Protein AF-A0A8D8BUF8-F1 (afdb_monomer_lite)

Structure (mmCIF, N/CA/C/O backbone):
data_AF-A0A8D8BUF8-F1
#
_entry.id   AF-A0A8D8BUF8-F1
#
loop_
_atom_site.group_PDB
_atom_site.id
_atom_site.type_symbol
_atom_site.label_atom_id
_atom_site.label_alt_id
_atom_site.label_comp_id
_atom_site.label_asym_id
_atom_site.label_entity_id
_atom_site.label_seq_id
_atom_site.pdbx_PDB_ins_code
_atom_site.Cartn_x
_atom_site.Cartn_y
_atom_site.Cartn_z
_atom_site.occupancy
_atom_site.B_iso_or_equiv
_atom_site.auth_seq_id
_atom_site.auth_comp_id
_atom_site.auth_asym_id
_atom_site.auth_atom_id
_atom_site.pdbx_PDB_model_num
ATOM 1 N N . ARG A 1 1 ? 31.501 8.818 11.310 1.00 47.28 1 ARG A N 1
ATOM 2 C CA . ARG A 1 1 ? 30.587 8.991 12.469 1.00 47.28 1 ARG A CA 1
ATOM 3 C C . ARG A 1 1 ? 29.119 8.731 12.073 1.00 47.28 1 ARG A C 1
ATOM 5 O O . ARG A 1 1 ? 28.244 9.471 12.487 1.00 47.28 1 ARG A O 1
ATOM 12 N N . LEU A 1 2 ? 28.849 7.694 11.269 1.00 53.94 2 LEU A N 1
ATOM 13 C CA . LEU A 1 2 ? 27.496 7.318 10.814 1.00 53.94 2 LEU A CA 1
ATOM 14 C C . LEU A 1 2 ? 26.952 6.069 11.537 1.00 53.94 2 LEU A C 1
ATOM 16 O O . LEU A 1 2 ? 25.773 5.778 11.432 1.00 53.94 2 LEU A O 1
ATOM 20 N N . LEU A 1 3 ? 27.794 5.374 12.309 1.00 57.59 3 LEU A N 1
ATOM 21 C CA . LEU A 1 3 ? 27.495 4.062 12.896 1.00 57.59 3 LEU A CA 1
ATOM 22 C C . LEU A 1 3 ? 26.778 4.121 14.264 1.00 57.59 3 LEU A C 1
ATOM 24 O O . LEU A 1 3 ? 26.268 3.103 14.711 1.00 57.59 3 LEU A O 1
ATOM 28 N N . ASP A 1 4 ? 26.682 5.293 14.906 1.00 62.06 4 ASP A N 1
ATOM 29 C CA . ASP A 1 4 ? 26.019 5.438 16.220 1.00 62.06 4 ASP A CA 1
ATOM 30 C C . ASP A 1 4 ? 24.537 5.855 16.122 1.00 62.06 4 ASP A C 1
ATOM 32 O O . ASP A 1 4 ? 23.817 5.841 17.120 1.00 62.06 4 ASP A O 1
ATOM 36 N N . MET A 1 5 ? 24.051 6.235 14.933 1.00 61.53 5 MET A N 1
ATOM 37 C CA . MET A 1 5 ? 22.667 6.701 14.755 1.00 61.53 5 MET A CA 1
ATOM 38 C C . MET A 1 5 ? 21.660 5.549 14.715 1.00 61.53 5 MET A C 1
ATOM 40 O O . MET A 1 5 ? 20.567 5.688 15.265 1.00 61.53 5 MET A O 1
ATOM 44 N N . ASP A 1 6 ? 22.041 4.397 14.161 1.00 68.31 6 ASP A N 1
ATOM 45 C CA . ASP A 1 6 ? 21.163 3.224 14.087 1.00 68.31 6 ASP A CA 1
ATOM 46 C C . ASP A 1 6 ? 20.797 2.710 15.488 1.00 68.31 6 ASP A C 1
ATOM 48 O O . ASP A 1 6 ? 19.631 2.430 15.769 1.00 68.31 6 ASP A O 1
ATOM 52 N N . GLY A 1 7 ? 21.759 2.700 16.419 1.00 78.69 7 GLY A N 1
ATOM 53 C CA . GLY A 1 7 ? 21.513 2.340 17.820 1.00 78.69 7 GLY A CA 1
ATOM 54 C C . GLY A 1 7 ? 20.554 3.303 18.531 1.00 78.69 7 GLY A C 1
ATOM 55 O O . GLY A 1 7 ? 19.671 2.871 19.273 1.00 78.69 7 GLY A O 1
ATOM 56 N N . ILE A 1 8 ? 20.663 4.608 18.257 1.00 85.44 8 ILE A N 1
ATOM 57 C CA . ILE A 1 8 ? 19.765 5.630 18.822 1.00 85.44 8 ILE A CA 1
ATOM 58 C C . ILE A 1 8 ? 18.339 5.461 18.284 1.00 85.44 8 ILE A C 1
ATOM 60 O O . ILE A 1 8 ? 17.372 5.607 19.036 1.00 85.44 8 ILE A O 1
ATOM 64 N N . ILE A 1 9 ? 18.192 5.162 16.992 1.00 85.19 9 ILE A N 1
ATOM 65 C CA . ILE A 1 9 ? 16.887 4.935 16.364 1.00 85.19 9 ILE A CA 1
ATOM 66 C C . ILE A 1 9 ? 16.221 3.706 16.986 1.00 85.19 9 ILE A C 1
ATOM 68 O O . ILE A 1 9 ? 15.063 3.790 17.401 1.00 85.19 9 ILE A O 1
ATOM 72 N N . VAL A 1 10 ? 16.944 2.593 17.109 1.00 85.69 10 VAL A N 1
ATOM 73 C CA . VAL A 1 10 ? 16.420 1.353 17.700 1.00 85.69 10 VAL A CA 1
ATOM 74 C C . VAL A 1 10 ? 15.986 1.569 19.151 1.00 85.69 10 VAL A C 1
ATOM 76 O O . VAL A 1 10 ? 14.879 1.177 19.524 1.00 85.69 10 VAL A O 1
ATOM 79 N N . GLU A 1 11 ? 16.795 2.258 19.958 1.00 88.06 11 GLU A N 1
ATOM 80 C CA . GLU A 1 11 ? 16.472 2.488 21.368 1.00 88.06 11 GLU A CA 1
ATOM 81 C C . GLU A 1 11 ? 15.246 3.396 21.547 1.00 88.06 11 GLU A C 1
ATOM 83 O O . GLU A 1 11 ? 14.400 3.145 22.409 1.00 88.06 11 GLU A O 1
ATOM 88 N N . LYS A 1 12 ? 15.082 4.412 20.688 1.00 90.31 12 LYS A N 1
ATOM 89 C CA . LYS A 1 12 ? 13.869 5.247 20.673 1.00 90.31 12 LYS A CA 1
ATOM 90 C C . LYS A 1 12 ? 12.620 4.425 20.355 1.00 90.31 12 LYS A C 1
ATOM 92 O O . LYS A 1 12 ? 11.628 4.544 21.072 1.00 90.31 12 LYS A O 1
ATOM 97 N N . HIS A 1 13 ? 12.670 3.571 19.332 1.00 90.50 13 HIS A N 1
ATOM 98 C CA . HIS A 1 13 ? 11.544 2.700 18.975 1.00 90.50 13 HIS A CA 1
ATOM 99 C C . HIS A 1 13 ? 11.212 1.705 20.093 1.00 90.50 13 HIS A C 1
ATOM 101 O O . HIS A 1 13 ? 10.039 1.501 20.402 1.00 90.50 13 HIS A O 1
ATOM 107 N N . ARG A 1 14 ? 12.230 1.134 20.749 1.00 90.00 14 ARG A N 1
ATOM 108 C CA . ARG A 1 14 ? 12.054 0.236 21.899 1.00 90.00 14 ARG A CA 1
ATOM 109 C C . ARG A 1 14 ? 11.366 0.940 23.061 1.00 90.00 14 ARG A C 1
ATOM 111 O O . ARG A 1 14 ? 10.391 0.423 23.598 1.00 90.00 14 ARG A O 1
ATOM 118 N N . ARG A 1 15 ? 11.822 2.147 23.401 1.00 91.88 15 ARG A N 1
ATOM 119 C CA . ARG A 1 15 ? 11.221 2.951 24.469 1.00 91.88 15 ARG A CA 1
ATOM 120 C C . ARG A 1 15 ? 9.763 3.300 24.166 1.00 91.88 15 ARG A C 1
ATOM 122 O O . ARG A 1 15 ? 8.929 3.184 25.057 1.00 91.88 15 ARG A O 1
ATOM 129 N N . LEU A 1 16 ? 9.447 3.678 22.926 1.00 93.31 16 LEU A N 1
ATOM 130 C CA . LEU A 1 16 ? 8.067 3.931 22.495 1.00 93.31 16 LEU A CA 1
ATOM 131 C C . LEU A 1 16 ? 7.190 2.675 22.603 1.00 93.31 16 LEU A C 1
ATOM 133 O O . LEU A 1 16 ? 6.090 2.757 23.141 1.00 93.31 16 LEU A O 1
ATOM 137 N N . ALA A 1 17 ? 7.682 1.511 22.169 1.00 92.81 17 ALA A N 1
ATOM 138 C CA . ALA A 1 17 ? 6.960 0.247 22.319 1.00 92.81 17 ALA A CA 1
ATOM 139 C C . ALA A 1 17 ? 6.661 -0.084 23.787 1.00 92.81 17 ALA A C 1
ATOM 141 O O . ALA A 1 17 ? 5.527 -0.422 24.114 1.00 92.81 17 ALA A O 1
ATOM 142 N N . THR A 1 18 ? 7.636 0.095 24.683 1.00 93.88 18 THR A N 1
ATOM 143 C CA . THR A 1 18 ? 7.433 -0.118 26.123 1.00 93.88 18 THR A CA 1
ATOM 144 C C . THR A 1 18 ? 6.380 0.827 26.705 1.00 93.88 18 THR A C 1
ATOM 146 O O . THR A 1 18 ? 5.560 0.389 27.507 1.00 93.88 18 THR A O 1
ATOM 149 N N . LEU A 1 19 ? 6.348 2.098 26.283 1.00 95.69 19 LEU A N 1
ATOM 150 C CA . LEU A 1 19 ? 5.311 3.051 26.710 1.00 95.69 19 LEU A CA 1
ATOM 151 C C . LEU A 1 19 ? 3.901 2.637 26.259 1.00 95.69 19 LEU A C 1
ATOM 153 O O . LEU A 1 19 ? 2.932 2.937 26.948 1.00 95.69 19 LEU A O 1
ATOM 157 N N . LEU A 1 20 ? 3.792 1.926 25.135 1.00 93.38 20 LEU A N 1
ATOM 158 C CA . LEU A 1 20 ? 2.542 1.354 24.626 1.00 93.38 20 LEU A CA 1
ATOM 159 C C . LEU A 1 20 ? 2.227 -0.036 25.213 1.00 93.38 20 LEU A C 1
ATOM 161 O O . LEU A 1 20 ? 1.250 -0.660 24.808 1.00 93.38 20 LEU A O 1
ATOM 165 N N . GLY A 1 21 ? 3.047 -0.546 26.139 1.00 93.12 21 GLY A N 1
ATOM 166 C CA . GLY A 1 21 ? 2.883 -1.879 26.730 1.00 93.12 21 GLY A CA 1
ATOM 167 C C . GLY A 1 21 ? 3.252 -3.040 25.797 1.00 93.12 21 GLY A C 1
ATOM 168 O O . GLY A 1 21 ? 2.944 -4.192 26.099 1.00 93.12 21 GLY A O 1
ATOM 169 N N . LEU A 1 22 ? 3.915 -2.762 24.671 1.00 92.06 22 LEU A N 1
ATOM 170 C CA . LEU A 1 22 ? 4.378 -3.775 23.725 1.00 92.06 22 LEU A CA 1
ATOM 171 C C . LEU A 1 22 ? 5.731 -4.349 24.169 1.00 92.06 22 LEU A C 1
ATOM 173 O O . LEU A 1 22 ? 6.628 -3.620 24.593 1.00 92.06 22 LEU A O 1
ATOM 177 N N . GLN A 1 23 ? 5.890 -5.669 24.033 1.00 87.12 23 GLN A N 1
ATOM 178 C CA . GLN A 1 23 ? 7.129 -6.381 24.386 1.00 87.12 23 GLN A CA 1
ATOM 179 C C . GLN A 1 23 ? 8.287 -6.064 23.428 1.00 87.12 23 GLN A C 1
ATOM 181 O O . GLN A 1 23 ? 9.453 -6.091 23.818 1.00 87.12 23 GLN A O 1
ATOM 186 N N . SER A 1 24 ? 7.973 -5.750 22.171 1.00 88.88 24 SER A N 1
ATOM 187 C CA . SER A 1 24 ? 8.939 -5.406 21.130 1.00 88.88 24 SER A CA 1
ATOM 188 C C . SER A 1 24 ? 8.388 -4.307 20.212 1.00 88.88 24 SER A C 1
ATOM 190 O O . SER A 1 24 ? 7.169 -4.120 20.139 1.00 88.88 24 SER A O 1
ATOM 192 N N . PRO A 1 25 ? 9.261 -3.559 19.508 1.00 91.75 25 PRO A N 1
ATOM 193 C CA . PRO A 1 25 ? 8.839 -2.628 18.467 1.00 91.75 25 PRO A CA 1
ATOM 194 C C . PRO A 1 25 ? 7.954 -3.321 17.420 1.00 91.75 25 PRO A C 1
ATOM 196 O O . PRO A 1 25 ? 8.375 -4.340 16.862 1.00 91.75 25 PRO A O 1
ATOM 199 N N . PRO A 1 26 ? 6.746 -2.800 17.132 1.00 93.31 26 PRO A N 1
ATOM 200 C CA . PRO A 1 26 ? 5.880 -3.396 16.129 1.00 93.31 26 PRO A CA 1
ATOM 201 C C . PRO A 1 26 ? 6.497 -3.237 14.738 1.00 93.31 26 PRO A C 1
ATOM 203 O O . PRO A 1 26 ? 7.027 -2.184 14.384 1.00 93.31 26 PRO A O 1
ATOM 206 N N . THR A 1 27 ? 6.398 -4.288 13.931 1.00 93.56 27 THR A N 1
ATOM 207 C CA . THR A 1 27 ? 6.794 -4.277 12.520 1.00 93.56 27 THR A CA 1
ATOM 208 C C . THR A 1 27 ? 5.555 -4.398 11.646 1.00 93.56 27 THR A C 1
ATOM 210 O O . THR A 1 27 ? 4.531 -4.935 12.071 1.00 93.56 27 THR A O 1
ATOM 213 N N . ARG A 1 28 ? 5.648 -3.965 10.386 1.00 93.31 28 ARG A N 1
ATOM 214 C CA . ARG A 1 28 ? 4.561 -4.150 9.414 1.00 93.31 28 ARG A CA 1
ATOM 215 C C . ARG A 1 28 ? 4.099 -5.611 9.355 1.00 93.31 28 ARG A C 1
ATOM 217 O O . ARG A 1 28 ? 2.904 -5.876 9.420 1.00 93.31 28 ARG A O 1
ATOM 224 N N . GLN A 1 29 ? 5.044 -6.550 9.276 1.00 92.75 29 GLN A N 1
ATOM 225 C CA . GLN A 1 29 ? 4.729 -7.974 9.179 1.00 92.75 29 GLN A CA 1
ATOM 226 C C . GLN A 1 29 ? 4.056 -8.505 10.449 1.00 92.75 29 GLN A C 1
ATOM 228 O O . GLN A 1 29 ? 3.083 -9.245 10.346 1.00 92.75 29 GLN A O 1
ATOM 233 N N . SER A 1 30 ? 4.538 -8.124 11.639 1.00 93.62 30 SER A N 1
ATOM 234 C CA . SER A 1 30 ? 3.925 -8.580 12.893 1.00 93.62 30 SER A CA 1
ATOM 235 C C . SER A 1 30 ? 2.491 -8.074 13.033 1.00 93.62 30 SER A C 1
ATOM 237 O O . SER A 1 30 ? 1.610 -8.858 13.358 1.00 93.62 30 SER A O 1
ATOM 239 N N . LEU A 1 31 ? 2.235 -6.806 12.692 1.00 94.00 31 LEU A N 1
ATOM 240 C CA . LEU A 1 31 ? 0.888 -6.230 12.737 1.00 94.00 31 LEU A CA 1
ATOM 241 C C . LEU A 1 31 ? -0.075 -6.919 11.756 1.00 94.00 31 LEU A C 1
ATOM 243 O O . LEU A 1 31 ? -1.221 -7.193 12.105 1.00 94.00 31 LEU A O 1
ATOM 247 N N . ILE A 1 32 ? 0.390 -7.245 10.545 1.00 94.06 32 ILE A N 1
ATOM 248 C CA . ILE A 1 32 ? -0.410 -7.997 9.566 1.00 94.06 32 ILE A CA 1
ATOM 249 C C . ILE A 1 32 ? -0.707 -9.413 10.073 1.00 94.06 32 ILE A C 1
ATOM 251 O O . ILE A 1 32 ? -1.842 -9.879 9.974 1.00 94.06 32 ILE A O 1
ATOM 255 N N . ASN A 1 33 ? 0.290 -10.090 10.645 1.00 93.19 33 ASN A N 1
ATOM 256 C CA . ASN A 1 33 ? 0.110 -11.428 11.204 1.00 93.19 33 ASN A CA 1
ATOM 257 C C . ASN A 1 33 ? -0.898 -11.420 12.363 1.00 93.19 33 ASN A C 1
ATOM 259 O O . ASN A 1 33 ? -1.750 -12.305 12.433 1.00 93.19 33 ASN A O 1
ATOM 263 N N . ASP A 1 34 ? -0.846 -10.411 13.234 1.00 93.44 34 ASP A N 1
ATOM 264 C CA . ASP A 1 34 ? -1.795 -10.250 14.337 1.00 93.44 34 ASP A CA 1
ATOM 265 C C . ASP A 1 34 ? -3.219 -9.992 13.824 1.00 93.44 34 ASP A C 1
ATOM 267 O O . ASP A 1 34 ? -4.164 -10.624 14.297 1.00 93.44 34 ASP A O 1
ATOM 271 N N . MET A 1 35 ? -3.388 -9.149 12.796 1.00 94.38 35 MET A N 1
ATOM 272 C CA . MET A 1 35 ? -4.689 -8.905 12.155 1.00 94.38 35 MET A CA 1
ATOM 273 C C . MET A 1 35 ? -5.347 -10.205 11.666 1.00 94.38 35 MET A C 1
ATOM 275 O O . MET A 1 35 ? -6.548 -10.411 11.870 1.00 94.38 35 MET A O 1
ATOM 279 N N . VAL A 1 36 ? -4.565 -11.090 11.039 1.00 93.12 36 VAL A N 1
ATOM 280 C CA . VAL A 1 36 ? -5.036 -12.404 10.573 1.00 93.12 36 VAL A CA 1
ATOM 281 C C . VAL A 1 36 ? -5.314 -13.333 11.756 1.00 93.12 36 VAL A C 1
ATOM 283 O O . VAL A 1 36 ? -6.362 -13.974 11.797 1.00 93.12 36 VAL A O 1
ATOM 286 N N . ARG A 1 37 ? -4.420 -13.371 12.752 1.00 94.75 37 ARG A N 1
ATOM 287 C CA . ARG A 1 37 ? -4.548 -14.213 13.953 1.00 94.75 37 ARG A CA 1
ATOM 288 C C . ARG A 1 37 ? -5.811 -13.906 14.759 1.00 94.75 37 ARG A C 1
ATOM 290 O O . ARG A 1 37 ? -6.453 -14.833 15.245 1.00 94.75 37 ARG A O 1
ATOM 297 N N . PHE A 1 38 ? -6.174 -12.632 14.892 1.00 94.94 38 PHE A N 1
ATOM 298 C CA . PHE A 1 38 ? -7.395 -12.196 15.579 1.00 94.94 38 PHE A CA 1
ATOM 299 C C . PHE A 1 38 ? -8.643 -12.222 14.686 1.00 94.94 38 PHE A C 1
ATOM 301 O O . PHE A 1 38 ? -9.716 -11.802 15.116 1.00 94.94 38 PHE A O 1
ATOM 308 N N . ASN A 1 39 ? -8.522 -12.722 13.453 1.00 93.50 39 ASN A N 1
ATOM 309 C CA . ASN A 1 39 ? -9.602 -12.819 12.477 1.00 93.50 39 ASN A CA 1
ATOM 310 C C . ASN A 1 39 ? -10.323 -11.479 12.235 1.00 93.50 39 ASN A C 1
ATOM 312 O O . ASN A 1 39 ? -11.542 -11.436 12.081 1.00 93.50 39 ASN A O 1
ATOM 316 N N . LEU A 1 40 ? -9.581 -10.364 12.198 1.00 93.81 40 LEU A N 1
ATOM 317 C CA . LEU A 1 40 ? -10.186 -9.034 12.044 1.00 93.81 40 LEU A CA 1
ATOM 318 C C . LEU A 1 40 ? -10.875 -8.862 10.685 1.00 93.81 40 LEU A C 1
ATOM 320 O O . LEU A 1 40 ? -11.870 -8.149 10.589 1.00 93.81 40 LEU A O 1
ATOM 324 N N . LEU A 1 41 ? -10.415 -9.580 9.653 1.00 91.19 41 LEU A N 1
ATOM 325 C CA . LEU A 1 41 ? -10.977 -9.549 8.297 1.00 91.19 41 LEU A CA 1
ATOM 326 C C . LEU A 1 41 ? -12.466 -9.935 8.229 1.00 91.19 41 LEU A C 1
ATOM 328 O O . LEU A 1 41 ? -13.125 -9.633 7.234 1.00 91.19 41 LEU A O 1
ATOM 332 N N . GLN A 1 42 ? -13.019 -10.604 9.248 1.00 93.00 42 GLN A N 1
ATOM 333 C CA . GLN A 1 42 ? -14.454 -10.908 9.299 1.00 93.00 42 GLN A CA 1
ATOM 334 C C . GLN A 1 42 ? -15.320 -9.681 9.630 1.00 93.00 42 GLN A C 1
ATOM 336 O O . GLN A 1 42 ? -16.493 -9.662 9.272 1.00 93.00 42 GLN A O 1
ATOM 341 N N . TYR A 1 43 ? -14.742 -8.670 10.283 1.00 93.94 43 TYR A N 1
ATOM 342 C CA . TYR A 1 43 ? -15.429 -7.444 10.705 1.00 93.94 43 TYR A CA 1
ATOM 343 C C . TYR A 1 43 ? -15.195 -6.269 9.747 1.00 93.94 43 TYR A C 1
ATOM 345 O O . TYR A 1 43 ? -15.782 -5.204 9.912 1.00 93.94 43 TYR A O 1
ATOM 353 N N . VAL A 1 44 ? -14.325 -6.453 8.752 1.00 93.38 44 VAL A N 1
ATOM 354 C CA . VAL A 1 44 ? -13.996 -5.442 7.745 1.00 93.38 44 VAL A CA 1
ATOM 355 C C . VAL A 1 44 ? -15.086 -5.390 6.674 1.00 93.38 44 VAL A C 1
ATOM 357 O O . VAL A 1 44 ? -15.578 -6.431 6.229 1.00 93.38 44 VAL A O 1
ATOM 360 N N . VAL A 1 45 ? -15.432 -4.180 6.227 1.00 93.25 45 VAL A N 1
ATOM 361 C CA . VAL A 1 45 ? -16.409 -3.973 5.149 1.00 93.25 45 VAL A CA 1
ATOM 362 C C . VAL A 1 45 ? -15.974 -4.680 3.853 1.00 93.25 45 VAL A C 1
ATOM 364 O O . VAL A 1 45 ? -14.781 -4.672 3.521 1.00 93.25 45 VAL A O 1
ATOM 367 N N . PRO A 1 46 ? -16.900 -5.306 3.104 1.00 91.06 46 PRO A N 1
ATOM 368 C CA . PRO A 1 46 ? -16.563 -6.106 1.924 1.00 91.06 46 PRO A CA 1
ATOM 369 C C . PRO A 1 46 ? -15.722 -5.364 0.877 1.00 91.06 46 PRO A C 1
ATOM 371 O O . PRO A 1 46 ? -14.857 -5.966 0.244 1.00 91.06 46 PRO A O 1
ATOM 374 N N . GLU A 1 47 ? -15.941 -4.058 0.725 1.00 90.00 47 GLU A N 1
ATOM 375 C CA . GLU A 1 47 ? -15.295 -3.207 -0.272 1.00 90.00 47 GLU A CA 1
ATOM 376 C C . GLU A 1 47 ? -13.785 -3.084 -0.061 1.00 90.00 47 GLU A C 1
ATOM 378 O O . GLU A 1 47 ? -13.041 -2.996 -1.037 1.00 90.00 47 GLU A O 1
ATOM 383 N N . VAL A 1 48 ? -13.318 -3.119 1.191 1.00 92.31 48 VAL A N 1
ATOM 384 C CA . VAL A 1 48 ? -11.886 -3.010 1.525 1.00 92.31 48 VAL A CA 1
ATOM 385 C C . VAL A 1 48 ? -11.282 -4.344 1.962 1.00 92.31 48 VAL A C 1
ATOM 387 O O . VAL A 1 48 ? -10.064 -4.488 1.977 1.00 92.31 48 VAL A O 1
ATOM 390 N N . LYS A 1 49 ? -12.106 -5.348 2.280 1.00 93.25 49 LYS A N 1
ATOM 391 C CA . LYS A 1 49 ? -11.653 -6.662 2.759 1.00 93.25 49 LYS A CA 1
ATOM 392 C C . LYS A 1 49 ? -10.690 -7.354 1.790 1.00 93.25 49 LYS A C 1
ATOM 394 O O . LYS A 1 49 ? -9.667 -7.890 2.209 1.00 93.25 49 LYS A O 1
ATOM 399 N N . GLU A 1 50 ? -10.993 -7.309 0.495 1.00 92.25 50 GLU A N 1
ATOM 400 C CA . GLU A 1 50 ? -10.175 -7.935 -0.556 1.00 92.25 50 GLU A CA 1
ATOM 401 C C . GLU A 1 50 ? -8.817 -7.244 -0.774 1.00 92.25 50 GLU A C 1
ATOM 403 O O . GLU A 1 50 ? -7.913 -7.822 -1.380 1.00 92.25 50 GLU A O 1
ATOM 408 N N . LEU A 1 51 ? -8.633 -6.028 -0.249 1.00 94.38 51 LEU A N 1
ATOM 409 C CA . LEU A 1 51 ? -7.384 -5.279 -0.376 1.00 94.38 51 LEU A CA 1
ATOM 410 C C . LEU A 1 51 ? -6.199 -6.031 0.240 1.00 94.38 51 LEU A C 1
ATOM 412 O O . LEU A 1 51 ? -5.108 -6.020 -0.329 1.00 94.38 51 LEU A O 1
ATOM 416 N N . TYR A 1 52 ? -6.428 -6.720 1.365 1.00 93.94 52 TYR A N 1
ATOM 417 C CA . TYR A 1 52 ? -5.423 -7.566 2.006 1.00 93.94 52 TYR A CA 1
ATOM 418 C C . TYR A 1 52 ? -4.909 -8.646 1.047 1.00 93.94 52 TYR A C 1
ATOM 420 O O . TYR A 1 52 ? -3.701 -8.773 0.851 1.00 93.94 52 TYR A O 1
ATOM 428 N N . ASN A 1 53 ? -5.822 -9.369 0.390 1.00 93.31 53 ASN A N 1
ATOM 429 C CA . ASN A 1 53 ? -5.455 -10.415 -0.561 1.00 93.31 53 ASN A CA 1
ATOM 430 C C . ASN A 1 53 ? -4.657 -9.828 -1.727 1.00 93.31 53 ASN A C 1
ATOM 432 O O . ASN A 1 53 ? -3.616 -10.366 -2.085 1.00 93.31 53 ASN A O 1
ATOM 436 N N . TRP A 1 54 ? -5.096 -8.702 -2.296 1.00 94.44 54 TRP A N 1
ATOM 437 C CA . TRP A 1 54 ? -4.440 -8.110 -3.467 1.00 94.44 54 TRP A CA 1
ATOM 438 C C . TRP A 1 54 ? -3.039 -7.564 -3.190 1.00 94.44 54 TRP A C 1
ATOM 440 O O . TRP A 1 54 ? -2.188 -7.615 -4.079 1.00 94.44 54 TRP A O 1
ATOM 450 N N . LEU A 1 55 ? -2.801 -7.026 -1.992 1.00 93.62 55 LEU A N 1
ATOM 451 C CA . LEU A 1 55 ? -1.509 -6.447 -1.631 1.00 93.62 55 LEU A CA 1
ATOM 452 C C . LEU A 1 55 ? -0.547 -7.477 -1.040 1.00 93.62 55 LEU A C 1
ATOM 454 O O . LEU A 1 55 ? 0.621 -7.477 -1.426 1.00 93.62 55 LEU A O 1
ATOM 458 N N . GLU A 1 56 ? -1.007 -8.373 -0.168 1.00 92.44 56 GLU A N 1
ATOM 459 C CA . GLU A 1 56 ? -0.115 -9.284 0.561 1.00 92.44 56 GLU A CA 1
ATOM 460 C C . GLU A 1 56 ? 0.040 -10.655 -0.104 1.00 92.44 56 GLU A C 1
ATOM 462 O O . GLU A 1 56 ? 1.128 -11.227 -0.056 1.00 92.44 56 GLU A O 1
ATOM 467 N N . VAL A 1 57 ? -1.011 -11.176 -0.744 1.00 91.69 57 VAL A N 1
ATOM 468 C CA . VAL A 1 57 ? -1.079 -12.592 -1.153 1.00 91.69 57 VAL A CA 1
ATOM 469 C C . VAL A 1 57 ? -0.984 -12.760 -2.670 1.00 91.69 57 VAL A C 1
ATOM 471 O O . VAL A 1 57 ? -0.150 -13.511 -3.171 1.00 91.69 57 VAL A O 1
ATOM 474 N N . ASP A 1 58 ? -1.822 -12.046 -3.411 1.00 93.50 58 ASP A N 1
ATOM 475 C CA . ASP A 1 58 ? -1.983 -12.200 -4.851 1.00 93.50 58 ASP A CA 1
ATOM 476 C C . ASP A 1 58 ? -0.816 -11.596 -5.643 1.00 93.50 58 ASP A C 1
ATOM 478 O O . ASP A 1 58 ? -0.329 -10.493 -5.371 1.00 93.50 58 ASP A O 1
ATOM 482 N N . PHE A 1 59 ? -0.470 -12.269 -6.741 1.00 92.94 59 PHE A N 1
ATOM 483 C CA . PHE A 1 59 ? 0.455 -11.763 -7.750 1.00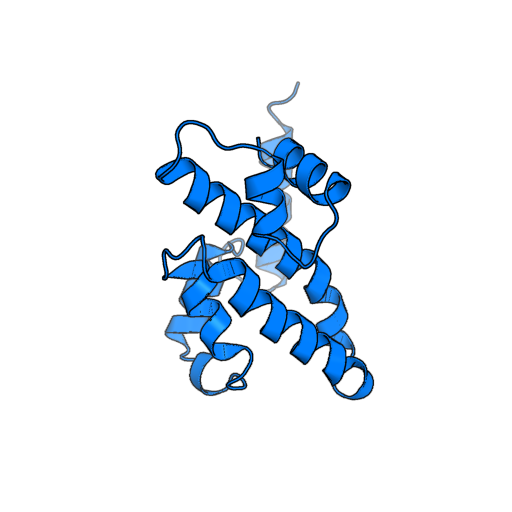 92.94 59 PHE A CA 1
ATOM 484 C C . PHE A 1 59 ? -0.282 -11.524 -9.074 1.00 92.94 59 PHE A C 1
ATOM 486 O O . PHE A 1 59 ? -0.444 -12.425 -9.895 1.00 92.94 59 PHE A O 1
ATOM 493 N N . HIS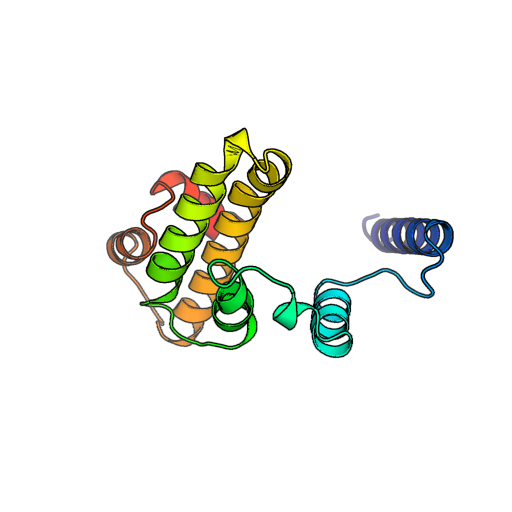 A 1 60 ? -0.770 -10.299 -9.285 1.00 92.12 60 HIS A N 1
ATOM 494 C CA . HIS A 1 60 ? -1.560 -9.939 -10.468 1.00 92.12 60 HIS A CA 1
ATOM 495 C C . HIS A 1 60 ? -1.275 -8.493 -10.923 1.00 92.12 60 HIS A C 1
ATOM 497 O O . HIS A 1 60 ? -2.178 -7.647 -10.870 1.00 92.12 60 HIS A O 1
ATOM 503 N N . PRO A 1 61 ? -0.069 -8.193 -11.448 1.00 89.25 61 PRO A N 1
ATOM 504 C CA . PRO A 1 61 ? 0.384 -6.816 -11.683 1.00 89.25 61 PRO A CA 1
ATOM 505 C C . PRO A 1 61 ? -0.541 -6.030 -12.619 1.00 89.25 61 PRO A C 1
ATOM 507 O O . PRO A 1 61 ? -0.822 -4.858 -12.400 1.00 89.25 61 PRO A O 1
ATOM 510 N N . ARG A 1 62 ? -1.119 -6.692 -13.630 1.00 89.94 62 ARG A N 1
ATOM 511 C CA . ARG A 1 62 ? -2.030 -6.042 -14.587 1.00 89.94 62 ARG A CA 1
ATOM 512 C C . ARG A 1 62 ? -3.394 -5.666 -13.993 1.00 89.94 62 ARG A C 1
ATOM 514 O O . ARG A 1 62 ? -4.042 -4.757 -14.499 1.00 89.94 62 ARG A O 1
ATOM 521 N N . LYS A 1 63 ? -3.872 -6.391 -12.975 1.00 92.38 63 LYS A N 1
ATOM 522 C CA . LYS A 1 63 ? -5.203 -6.178 -12.370 1.00 92.38 63 LYS A CA 1
ATOM 523 C C . LYS A 1 63 ? -5.137 -5.381 -11.065 1.00 92.38 63 LYS A C 1
ATOM 525 O O . LYS A 1 63 ? -6.155 -4.809 -10.681 1.00 92.38 63 LYS A O 1
ATOM 530 N N . LEU A 1 64 ? -3.976 -5.346 -10.405 1.00 93.44 64 LEU A N 1
ATOM 531 C CA . LEU A 1 64 ? -3.778 -4.755 -9.080 1.00 93.44 64 LEU A CA 1
ATOM 532 C C . LEU A 1 64 ? -4.265 -3.304 -9.012 1.00 93.44 64 LEU A C 1
ATOM 534 O O . LEU A 1 64 ? -5.195 -3.000 -8.269 1.00 93.44 64 LEU A O 1
ATOM 538 N N . CYS A 1 65 ? -3.704 -2.422 -9.838 1.00 92.44 65 CYS A N 1
ATOM 539 C CA . CYS A 1 65 ? -4.027 -0.997 -9.793 1.00 92.44 65 CYS A CA 1
ATOM 540 C C . CYS A 1 65 ? -5.499 -0.713 -10.109 1.00 92.44 65 CYS A C 1
ATOM 542 O O . CYS A 1 65 ? -6.119 0.103 -9.434 1.00 92.44 65 CYS A O 1
ATOM 544 N N . GLY A 1 66 ? -6.098 -1.427 -11.068 1.00 92.62 66 GLY A N 1
ATOM 545 C CA . GLY A 1 66 ? -7.525 -1.289 -11.376 1.00 92.62 66 GLY A CA 1
ATOM 546 C C . GLY A 1 66 ? -8.437 -1.724 -10.222 1.00 92.62 66 GLY A C 1
ATOM 547 O O . GLY A 1 66 ? -9.456 -1.084 -9.971 1.00 92.62 66 GLY A O 1
ATOM 548 N N . ARG A 1 67 ? -8.066 -2.783 -9.490 1.00 94.00 67 ARG A N 1
ATOM 549 C CA . ARG A 1 67 ? -8.782 -3.234 -8.286 1.00 94.00 67 ARG A CA 1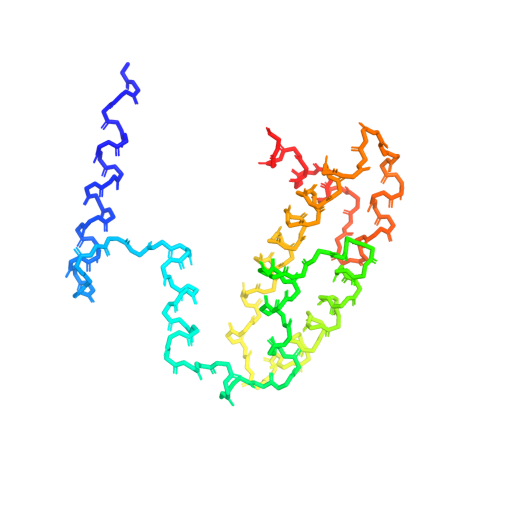
ATOM 550 C C . ARG A 1 67 ? -8.663 -2.214 -7.151 1.00 94.00 67 ARG A C 1
ATOM 552 O O . ARG A 1 67 ? -9.681 -1.798 -6.608 1.00 94.00 67 ARG A O 1
ATOM 559 N N . VAL A 1 68 ? -7.448 -1.746 -6.861 1.00 94.50 68 VAL A N 1
ATOM 560 C CA . VAL A 1 68 ? -7.198 -0.752 -5.805 1.00 94.50 68 VAL A CA 1
ATOM 561 C C . VAL A 1 68 ? -7.866 0.588 -6.113 1.00 94.50 68 VAL A C 1
ATOM 563 O O . VAL A 1 68 ? -8.412 1.207 -5.210 1.00 94.50 68 VAL A O 1
ATOM 566 N N . THR A 1 69 ? -7.922 1.011 -7.380 1.00 94.00 69 THR A N 1
ATOM 567 C CA . THR A 1 69 ? -8.611 2.256 -7.777 1.00 94.00 69 THR A CA 1
ATOM 568 C C . THR A 1 69 ? -10.071 2.270 -7.325 1.00 94.00 69 THR A C 1
ATOM 570 O O . THR A 1 69 ? -10.555 3.286 -6.837 1.00 94.00 69 THR A O 1
ATOM 573 N N . LYS A 1 70 ? -10.775 1.134 -7.437 1.00 94.12 70 LYS A N 1
ATOM 574 C CA . LYS A 1 70 ? -12.167 1.022 -6.974 1.00 94.12 70 LYS A CA 1
ATOM 575 C C . LYS A 1 70 ? -12.278 1.232 -5.464 1.00 94.12 70 LYS A C 1
ATOM 577 O O . LYS A 1 70 ? -13.184 1.926 -5.022 1.00 94.12 70 LYS A O 1
ATOM 582 N N . VAL A 1 71 ? -11.333 0.680 -4.702 1.00 94.56 71 VAL A N 1
ATOM 583 C CA . VAL A 1 71 ? -11.263 0.846 -3.244 1.00 94.56 71 VAL A CA 1
ATOM 584 C C . VAL A 1 71 ? -10.950 2.292 -2.874 1.00 94.56 71 VAL A C 1
ATOM 586 O O . VAL A 1 71 ? -11.625 2.856 -2.025 1.00 94.56 71 VAL A O 1
ATOM 589 N N . LEU A 1 72 ? -9.978 2.919 -3.542 1.00 93.81 72 LEU A N 1
ATOM 590 C CA . LEU A 1 72 ? -9.620 4.320 -3.305 1.00 93.81 72 LEU A CA 1
ATOM 591 C C . LEU A 1 72 ? -10.801 5.260 -3.570 1.00 93.81 72 LEU A C 1
ATOM 593 O O . LEU A 1 72 ? -11.034 6.174 -2.785 1.00 93.81 72 LEU A O 1
ATOM 597 N N . ASN A 1 73 ? -11.564 5.021 -4.638 1.00 93.94 73 ASN A N 1
ATOM 598 C CA . ASN A 1 73 ? -12.770 5.797 -4.924 1.00 93.94 73 ASN A CA 1
ATOM 599 C C . ASN A 1 73 ? -13.837 5.585 -3.846 1.00 93.94 73 ASN A C 1
ATOM 601 O O . ASN A 1 73 ? -14.342 6.564 -3.312 1.00 93.94 73 ASN A O 1
ATOM 605 N N . TRP A 1 74 ? -14.096 4.335 -3.451 1.00 94.62 74 TRP A N 1
ATOM 606 C CA . TRP A 1 74 ? -15.043 4.046 -2.373 1.00 94.62 74 TRP A CA 1
ATOM 607 C C . TRP A 1 74 ? -14.651 4.731 -1.057 1.00 94.62 74 TRP A C 1
ATOM 609 O O . TRP A 1 74 ? -15.504 5.337 -0.417 1.00 94.62 74 TRP A O 1
ATOM 619 N N . VAL A 1 75 ? -13.365 4.698 -0.678 1.00 93.19 75 VAL A N 1
ATOM 620 C CA . VAL A 1 75 ? -12.867 5.390 0.524 1.00 93.19 75 VAL A CA 1
ATOM 621 C C . VAL A 1 75 ? -13.103 6.894 0.411 1.00 93.19 75 VAL A C 1
ATOM 623 O O . VAL A 1 75 ? -13.576 7.500 1.368 1.00 93.19 75 VAL A O 1
ATOM 626 N N . ARG A 1 76 ? -12.832 7.506 -0.749 1.00 91.19 76 ARG A N 1
ATOM 627 C CA . ARG A 1 76 ? -13.094 8.937 -0.980 1.00 91.19 76 ARG A CA 1
ATOM 628 C C . ARG A 1 76 ? -14.577 9.287 -0.872 1.00 91.19 76 ARG A C 1
ATOM 630 O O . ARG A 1 76 ? -14.904 10.320 -0.298 1.00 91.19 76 ARG A O 1
ATOM 637 N N . A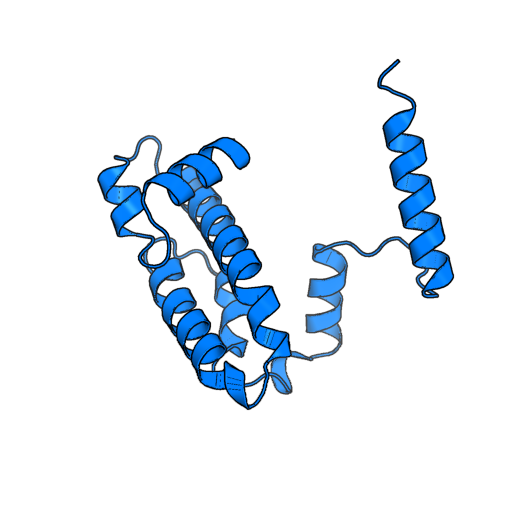SP A 1 77 ? -15.461 8.417 -1.346 1.00 93.88 77 ASP A N 1
ATOM 638 C CA . ASP A 1 77 ? -16.912 8.613 -1.256 1.00 93.88 77 ASP A CA 1
ATOM 639 C C . ASP A 1 77 ? -17.426 8.546 0.197 1.00 93.88 77 ASP A C 1
ATOM 641 O O . ASP A 1 77 ? -18.491 9.079 0.502 1.00 93.88 77 ASP A O 1
ATOM 645 N N . GLN A 1 78 ? -16.667 7.945 1.124 1.00 91.19 78 GLN A N 1
ATOM 646 C CA . GLN A 1 78 ? -16.999 7.936 2.555 1.00 91.19 78 GLN A CA 1
ATOM 647 C C . GLN A 1 78 ? -16.540 9.191 3.312 1.00 91.19 78 GLN A C 1
ATOM 649 O O . GLN A 1 78 ? -16.688 9.228 4.530 1.00 91.19 78 GLN A O 1
ATOM 654 N N . ALA A 1 79 ? -16.005 10.225 2.652 1.00 88.75 79 ALA A N 1
ATOM 655 C CA . ALA A 1 79 ? -15.401 11.380 3.329 1.00 88.75 79 ALA A CA 1
ATOM 656 C C . ALA A 1 79 ? -16.313 12.080 4.359 1.00 88.75 79 ALA A C 1
ATOM 658 O O . ALA A 1 79 ? -15.810 12.602 5.350 1.00 88.75 79 ALA A O 1
ATOM 659 N N . GLU A 1 80 ? -17.633 12.072 4.155 1.00 90.00 80 GLU A N 1
ATOM 660 C CA . GLU A 1 80 ? -18.599 12.672 5.089 1.00 90.00 80 GLU A CA 1
ATOM 661 C C . GLU A 1 80 ? -18.892 11.799 6.318 1.00 90.00 80 GLU A C 1
ATOM 663 O O . GLU A 1 80 ? -19.219 12.322 7.380 1.00 90.00 80 GLU A O 1
ATOM 668 N N . LYS A 1 81 ? -18.801 10.472 6.178 1.00 90.31 81 LYS A N 1
ATOM 669 C CA . LYS A 1 81 ? -19.122 9.509 7.246 1.00 90.31 81 LYS A CA 1
ATOM 670 C C . LYS A 1 81 ? -17.886 9.074 8.026 1.00 90.31 81 LYS A C 1
ATOM 672 O O . LYS A 1 81 ? -17.968 8.854 9.224 1.00 90.31 81 LYS A O 1
ATOM 677 N N . GLU A 1 82 ? -16.763 8.956 7.328 1.00 90.81 82 GLU A N 1
ATOM 678 C CA . GLU A 1 82 ? -15.507 8.374 7.796 1.00 90.81 82 GLU A CA 1
ATOM 679 C C . GLU A 1 82 ? -14.336 9.258 7.330 1.00 90.81 82 GLU A C 1
ATOM 681 O O . GLU A 1 82 ? -13.490 8.862 6.518 1.00 90.81 82 GLU A O 1
ATOM 686 N N . SER A 1 83 ? -14.299 10.505 7.813 1.00 91.50 83 SER A N 1
ATOM 687 C CA . SER A 1 83 ? -13.276 11.491 7.430 1.00 91.50 83 SER A CA 1
ATOM 688 C C . SER A 1 83 ? -11.855 11.029 7.755 1.00 91.50 83 SER A C 1
ATOM 690 O O . SER A 1 83 ? -10.914 11.329 7.019 1.00 91.50 83 SER A O 1
ATOM 692 N N . ASP A 1 84 ? -11.700 10.242 8.819 1.00 93.00 84 ASP A N 1
ATOM 693 C CA . ASP A 1 84 ? -10.406 9.738 9.277 1.00 93.00 84 ASP A CA 1
ATOM 694 C C . ASP A 1 84 ? -9.776 8.758 8.285 1.00 93.00 84 ASP A C 1
ATOM 696 O O . ASP A 1 84 ? -8.555 8.596 8.279 1.00 93.00 84 ASP A O 1
ATOM 700 N N . LEU A 1 85 ? -10.567 8.141 7.397 1.00 92.31 85 LEU A N 1
ATOM 701 C CA . LEU A 1 85 ? -10.037 7.243 6.372 1.00 92.31 85 LEU A CA 1
ATOM 702 C C . LEU A 1 85 ? -9.288 7.986 5.258 1.00 92.31 85 LEU A C 1
ATOM 704 O O . LEU A 1 85 ? -8.417 7.402 4.607 1.00 92.31 85 LEU A O 1
ATOM 708 N N . GLN A 1 86 ? -9.574 9.275 5.054 1.00 93.25 86 GLN A N 1
ATOM 709 C CA . GLN A 1 86 ? -8.993 10.051 3.955 1.00 93.25 86 GLN A CA 1
ATOM 710 C C . GLN A 1 86 ? -7.472 10.180 4.069 1.00 93.25 86 GLN A C 1
ATOM 712 O O . GLN A 1 86 ? -6.772 10.169 3.056 1.00 93.25 86 GLN A O 1
ATOM 717 N N . GLN A 1 87 ? -6.939 10.225 5.294 1.00 94.81 87 GLN A N 1
ATOM 718 C CA . GLN A 1 87 ? -5.496 10.331 5.524 1.00 94.81 87 GLN A CA 1
ATOM 719 C C . GLN A 1 87 ? -4.715 9.115 4.996 1.00 94.81 87 GLN A C 1
ATOM 721 O O . GLN A 1 87 ? -3.530 9.226 4.694 1.00 94.81 87 GLN A O 1
ATOM 726 N N . TYR A 1 88 ? -5.363 7.952 4.851 1.00 94.31 88 TYR A N 1
ATOM 727 C CA . TYR A 1 88 ? -4.709 6.727 4.389 1.00 94.31 88 TYR A CA 1
ATOM 728 C C . TYR A 1 88 ? -4.649 6.609 2.864 1.00 94.31 88 TYR A C 1
ATOM 730 O O . TYR A 1 88 ? -3.869 5.803 2.356 1.00 94.31 88 TYR A O 1
ATOM 738 N N . VAL A 1 89 ? -5.423 7.411 2.124 1.00 93.56 89 VAL A N 1
ATOM 739 C CA . VAL A 1 89 ? -5.495 7.352 0.654 1.00 93.56 89 VAL A CA 1
ATOM 740 C C . VAL A 1 89 ? -4.114 7.542 0.002 1.00 93.56 89 VAL A C 1
ATOM 742 O O . VAL A 1 89 ? -3.723 6.661 -0.769 1.00 93.56 89 VAL A O 1
ATOM 745 N N . PRO A 1 90 ? -3.314 8.579 0.335 1.00 93.19 90 PRO A N 1
ATOM 746 C CA . PRO A 1 90 ? -1.997 8.770 -0.282 1.00 93.19 90 PRO A CA 1
ATOM 747 C C . PRO A 1 90 ? -1.018 7.639 0.054 1.00 93.19 90 PRO A C 1
ATOM 749 O O . PRO A 1 90 ? -0.263 7.169 -0.79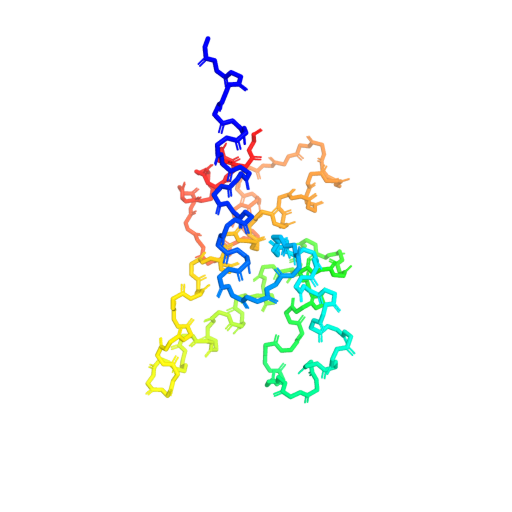7 1.00 93.19 90 PRO A O 1
ATOM 752 N N . HIS A 1 91 ? -1.055 7.144 1.293 1.00 93.50 91 HIS A N 1
ATOM 753 C CA . HIS A 1 91 ? -0.197 6.041 1.722 1.00 93.50 91 HIS A CA 1
ATOM 754 C C . HIS A 1 91 ? -0.557 4.733 1.013 1.00 93.50 91 HIS A C 1
ATOM 756 O O . HIS A 1 91 ? 0.330 3.969 0.629 1.00 93.50 91 HIS A O 1
ATOM 762 N N . LEU A 1 92 ? -1.848 4.484 0.787 1.00 94.25 92 LEU A N 1
ATOM 763 C CA . LEU A 1 92 ? -2.310 3.312 0.058 1.00 94.25 92 LEU A CA 1
ATOM 764 C C . LEU A 1 92 ? -1.928 3.375 -1.426 1.00 94.25 92 LEU A C 1
ATOM 766 O O . LEU A 1 92 ? -1.527 2.355 -1.990 1.00 94.25 92 LEU A O 1
ATOM 770 N N . GLN A 1 93 ? -1.983 4.559 -2.043 1.00 93.88 93 GLN A N 1
ATOM 771 C CA . GLN A 1 93 ? -1.489 4.777 -3.406 1.00 93.88 93 GLN A CA 1
ATOM 772 C C . GLN A 1 93 ? 0.003 4.441 -3.514 1.00 93.88 93 GLN A C 1
ATOM 774 O O . GLN A 1 93 ? 0.372 3.599 -4.332 1.00 93.88 93 GLN A O 1
ATOM 779 N N . ASN A 1 94 ? 0.837 5.006 -2.636 1.00 93.38 94 ASN A N 1
ATOM 780 C CA . ASN A 1 94 ? 2.284 4.765 -2.636 1.00 93.38 94 ASN A CA 1
ATOM 781 C C . ASN A 1 94 ? 2.624 3.286 -2.406 1.00 93.38 94 ASN A C 1
ATOM 783 O O . ASN A 1 94 ? 3.411 2.705 -3.152 1.00 93.38 94 ASN A O 1
ATOM 787 N N . ASN A 1 95 ? 1.974 2.639 -1.434 1.00 93.94 95 ASN A N 1
ATOM 788 C CA . ASN A 1 95 ? 2.163 1.210 -1.174 1.00 93.94 95 ASN A CA 1
ATOM 789 C C . ASN A 1 95 ? 1.756 0.345 -2.375 1.00 93.94 95 ASN A C 1
ATOM 791 O O . ASN A 1 95 ? 2.413 -0.650 -2.677 1.00 93.94 95 ASN A O 1
ATOM 795 N N . THR A 1 96 ? 0.689 0.726 -3.080 1.00 95.00 96 THR A N 1
ATOM 796 C CA . THR A 1 96 ? 0.224 0.011 -4.275 1.00 95.00 96 THR A CA 1
ATOM 797 C C . THR A 1 96 ? 1.198 0.165 -5.434 1.00 95.00 96 THR A C 1
ATOM 799 O O . THR A 1 96 ? 1.456 -0.812 -6.134 1.00 95.00 96 THR A O 1
ATOM 802 N N . ILE A 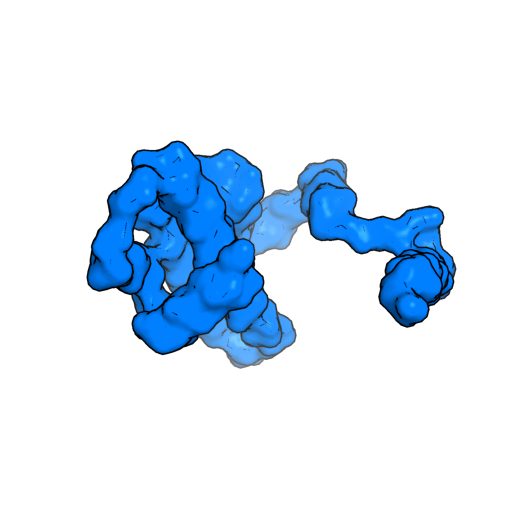1 97 ? 1.766 1.360 -5.626 1.00 94.56 97 ILE A N 1
ATOM 803 C CA . ILE A 1 97 ? 2.804 1.603 -6.634 1.00 94.56 97 ILE A CA 1
ATOM 804 C C . ILE A 1 97 ? 4.036 0.760 -6.313 1.00 94.56 97 ILE A C 1
ATOM 806 O O . ILE A 1 97 ? 4.478 -0.001 -7.168 1.00 94.56 97 ILE A O 1
ATOM 810 N N . LEU A 1 98 ? 4.533 0.806 -5.073 1.00 94.00 98 LEU A N 1
ATOM 811 C CA . LEU A 1 98 ? 5.681 0.004 -4.647 1.00 94.00 98 LEU A CA 1
ATOM 812 C C . LEU A 1 98 ? 5.434 -1.494 -4.883 1.00 94.00 98 LEU A C 1
ATOM 814 O O . LEU A 1 98 ? 6.279 -2.192 -5.443 1.00 94.00 98 LEU A O 1
ATOM 818 N N . ARG A 1 99 ? 4.244 -1.986 -4.517 1.00 94.69 99 ARG A N 1
ATOM 819 C CA . ARG A 1 99 ? 3.860 -3.382 -4.742 1.00 94.69 99 ARG A CA 1
ATOM 820 C C . ARG A 1 99 ? 3.786 -3.723 -6.229 1.00 94.69 99 ARG A C 1
ATOM 822 O O . ARG A 1 99 ? 4.265 -4.783 -6.623 1.00 94.69 99 ARG A O 1
ATOM 829 N N . LEU A 1 100 ? 3.224 -2.846 -7.061 1.00 94.81 100 LEU A N 1
ATOM 830 C CA . LEU A 1 100 ? 3.200 -3.031 -8.511 1.00 94.81 100 LEU A CA 1
ATOM 831 C C . LEU A 1 100 ? 4.623 -3.106 -9.074 1.00 94.81 100 LEU A C 1
ATOM 833 O O . LEU A 1 100 ? 4.903 -4.018 -9.847 1.00 94.81 100 LEU A O 1
ATOM 837 N N . LEU A 1 101 ? 5.511 -2.188 -8.684 1.00 93.75 101 LEU A N 1
ATOM 838 C CA . LEU A 1 101 ? 6.902 -2.155 -9.141 1.00 93.75 101 LEU A CA 1
ATOM 839 C C . LEU A 1 101 ? 7.629 -3.450 -8.780 1.00 93.75 101 LEU A C 1
ATOM 841 O O . LEU A 1 101 ? 8.245 -4.060 -9.650 1.00 93.75 101 LEU A O 1
ATOM 845 N N . GLN A 1 102 ? 7.467 -3.932 -7.544 1.00 93.31 102 GLN A N 1
ATOM 846 C CA . GLN A 1 102 ? 8.003 -5.227 -7.116 1.00 93.31 102 GLN A CA 1
ATOM 847 C C . GLN A 1 102 ? 7.484 -6.391 -7.969 1.00 93.31 102 GLN A C 1
ATOM 849 O O . GLN A 1 102 ? 8.252 -7.292 -8.298 1.00 93.31 102 GLN A O 1
ATOM 854 N N . GLN A 1 103 ? 6.195 -6.399 -8.326 1.00 94.38 103 GLN A N 1
ATOM 855 C CA . GLN A 1 103 ? 5.623 -7.453 -9.167 1.00 94.38 103 GLN A CA 1
ATOM 856 C C . GLN A 1 103 ? 6.118 -7.353 -10.616 1.00 94.38 103 GLN A C 1
ATOM 858 O O . GLN A 1 103 ? 6.509 -8.357 -11.200 1.00 94.38 103 GLN A O 1
ATOM 863 N N . VAL A 1 104 ? 6.139 -6.154 -11.202 1.00 93.81 104 VAL A N 1
ATOM 864 C CA . VAL A 1 104 ? 6.606 -5.910 -12.577 1.00 93.81 104 VAL A CA 1
ATOM 865 C C . VAL A 1 104 ? 8.087 -6.265 -12.720 1.00 93.81 104 VAL A C 1
ATOM 867 O O . VAL A 1 104 ? 8.440 -6.948 -13.679 1.00 93.81 104 VAL A O 1
ATOM 870 N N . ALA A 1 105 ? 8.927 -5.893 -11.751 1.00 92.56 105 ALA A N 1
ATOM 871 C CA . ALA A 1 105 ? 10.359 -6.198 -11.745 1.00 92.56 105 ALA A CA 1
ATOM 872 C C . ALA A 1 105 ? 10.667 -7.707 -11.728 1.00 92.56 105 ALA A C 1
ATOM 874 O O . ALA A 1 105 ? 11.726 -8.122 -12.185 1.00 92.56 105 ALA A O 1
ATOM 875 N N . GLN A 1 106 ? 9.745 -8.541 -11.234 1.00 93.75 106 GLN A N 1
ATOM 876 C CA . GLN A 1 106 ? 9.911 -10.000 -11.233 1.00 93.75 106 GLN A CA 1
ATOM 877 C C . GLN A 1 106 ? 9.611 -10.653 -12.590 1.00 93.75 106 GLN A C 1
ATOM 879 O O . GLN A 1 106 ? 10.061 -11.770 -12.830 1.00 93.75 106 GLN A O 1
ATOM 884 N N . ILE A 1 107 ? 8.841 -9.998 -13.469 1.00 94.31 107 ILE A N 1
ATOM 885 C CA . ILE A 1 107 ? 8.375 -10.591 -14.738 1.00 94.31 107 ILE A CA 1
ATOM 886 C C . ILE A 1 107 ? 8.869 -9.857 -15.991 1.00 94.31 107 ILE A C 1
ATOM 888 O O . ILE A 1 107 ? 8.823 -10.430 -17.078 1.00 94.31 107 ILE A O 1
ATOM 892 N N . TYR A 1 108 ? 9.335 -8.612 -15.868 1.00 92.44 108 TYR A N 1
ATOM 893 C CA . TYR A 1 108 ? 9.873 -7.824 -16.975 1.00 92.44 108 TYR A CA 1
ATOM 894 C C . TYR A 1 108 ? 11.341 -7.490 -16.729 1.00 92.44 108 TYR A C 1
ATOM 896 O O . TYR A 1 108 ? 11.697 -6.953 -15.686 1.00 92.44 108 TYR A O 1
ATOM 904 N N . GLN A 1 109 ? 12.181 -7.735 -17.735 1.00 92.94 109 GLN A N 1
ATOM 905 C CA . GLN A 1 109 ? 13.565 -7.254 -17.751 1.00 92.94 109 GLN A CA 1
ATOM 906 C C . GLN A 1 109 ? 13.655 -5.785 -18.195 1.00 92.94 109 GLN A C 1
ATOM 908 O O . GLN A 1 109 ? 14.515 -5.040 -17.739 1.00 92.94 109 GLN A O 1
ATOM 913 N N . SER A 1 110 ? 12.770 -5.370 -19.102 1.00 94.31 110 SER A N 1
ATOM 914 C CA . SER A 1 110 ? 12.647 -3.997 -19.586 1.00 94.31 110 SER A CA 1
ATOM 915 C C . SER A 1 110 ? 11.177 -3.700 -19.869 1.00 94.31 110 SER A C 1
ATOM 917 O O . SER A 1 110 ? 10.436 -4.577 -20.323 1.00 94.31 110 SER A O 1
ATOM 919 N N . ILE A 1 111 ? 10.746 -2.478 -19.568 1.00 93.88 111 ILE A N 1
ATOM 920 C CA . ILE A 1 111 ? 9.378 -2.011 -19.779 1.00 93.88 111 ILE A CA 1
ATOM 921 C C . ILE A 1 111 ? 9.403 -0.548 -20.212 1.00 93.88 111 ILE A C 1
ATOM 923 O O . ILE A 1 111 ? 10.156 0.261 -19.672 1.00 93.88 111 ILE A O 1
ATOM 927 N N . GLU A 1 112 ? 8.566 -0.199 -21.185 1.00 95.69 112 GLU A N 1
ATOM 928 C CA . GLU A 1 112 ? 8.377 1.197 -21.570 1.00 95.69 112 GLU A CA 1
ATOM 929 C C . GLU A 1 112 ? 7.661 1.970 -20.460 1.00 95.69 112 GLU A C 1
ATOM 931 O O . GLU A 1 112 ? 6.668 1.505 -19.890 1.00 95.69 112 GLU A O 1
ATOM 936 N N . PHE A 1 113 ? 8.114 3.193 -20.191 1.00 93.75 113 PHE A N 1
ATOM 937 C CA . PHE A 1 113 ? 7.497 4.040 -19.172 1.00 93.75 113 PHE A CA 1
ATOM 938 C C . PHE A 1 113 ? 6.025 4.353 -19.482 1.00 93.75 113 PHE A C 1
ATOM 940 O O . PHE A 1 113 ? 5.182 4.292 -18.593 1.00 93.75 113 PHE A O 1
ATOM 947 N N . SER A 1 114 ? 5.683 4.590 -20.752 1.00 93.81 114 SER A N 1
ATOM 948 C CA . SER A 1 114 ? 4.299 4.771 -21.222 1.00 93.81 114 SER A CA 1
ATOM 949 C C . SER A 1 114 ? 3.402 3.586 -20.841 1.00 93.81 114 SER A C 1
ATOM 951 O O . SER A 1 114 ? 2.267 3.760 -20.387 1.00 93.81 114 SER A O 1
ATOM 953 N N . ARG A 1 115 ? 3.928 2.362 -20.972 1.00 92.12 115 ARG A N 1
ATOM 954 C CA . ARG A 1 115 ? 3.231 1.139 -20.587 1.00 92.12 115 ARG A CA 1
ATOM 955 C C . ARG A 1 115 ? 3.047 1.066 -19.079 1.00 92.12 115 ARG A C 1
ATOM 957 O O . ARG A 1 115 ? 1.942 0.750 -18.641 1.00 92.12 115 ARG A O 1
ATOM 964 N N . LEU A 1 116 ? 4.079 1.372 -18.300 1.00 91.81 116 LEU A N 1
ATOM 965 C CA . LEU A 1 116 ? 3.995 1.384 -16.840 1.00 91.81 116 LEU A CA 1
ATOM 966 C C . LEU A 1 116 ? 2.994 2.438 -16.339 1.00 91.81 116 LEU A C 1
ATOM 968 O O . LEU A 1 116 ? 2.126 2.111 -15.533 1.00 91.81 116 LEU A O 1
ATOM 972 N N . ALA A 1 117 ? 3.031 3.651 -16.893 1.00 92.69 117 ALA A N 1
ATOM 973 C CA . ALA A 1 117 ? 2.080 4.717 -16.591 1.00 92.69 117 ALA A CA 1
ATOM 974 C C . ALA A 1 117 ? 0.634 4.308 -16.914 1.00 92.69 117 ALA A C 1
ATOM 976 O O . ALA A 1 117 ? -0.268 4.545 -16.117 1.00 92.69 117 ALA A O 1
ATOM 977 N N . SER A 1 118 ? 0.404 3.591 -18.022 1.00 92.06 118 SER A N 1
ATOM 978 C CA . SER A 1 118 ? -0.938 3.091 -18.369 1.00 92.06 118 SER A CA 1
ATOM 979 C C . SER A 1 118 ? -1.519 2.082 -17.367 1.00 92.06 118 SER A C 1
ATOM 981 O O . SER A 1 118 ? -2.729 1.859 -17.354 1.00 92.06 118 SER A O 1
ATOM 983 N N . LEU A 1 119 ? -0.678 1.445 -16.541 1.00 90.62 119 LEU A N 1
ATOM 984 C CA . LEU A 1 119 ? -1.128 0.506 -15.512 1.00 90.62 119 LEU A CA 1
ATOM 985 C C . LEU A 1 119 ? -1.624 1.218 -14.251 1.00 90.62 119 LEU A C 1
ATOM 987 O O . LEU A 1 119 ? -2.393 0.613 -13.507 1.00 90.62 119 LEU A O 1
ATOM 991 N N . VAL A 1 120 ? -1.219 2.468 -14.010 1.00 92.81 120 VAL A N 1
ATOM 992 C CA . VAL A 1 120 ? -1.490 3.196 -12.764 1.00 92.81 120 VAL A CA 1
ATOM 993 C C . VAL A 1 120 ? -2.393 4.406 -13.041 1.00 92.81 120 VAL A C 1
ATOM 995 O O . VAL A 1 120 ? -1.898 5.493 -13.309 1.00 92.81 120 VAL A O 1
ATOM 998 N N . PRO A 1 121 ? -3.729 4.261 -12.969 1.00 88.56 121 PRO A N 1
ATOM 999 C CA . PRO A 1 121 ? -4.658 5.312 -13.396 1.00 88.56 121 PRO A CA 1
ATOM 1000 C C . PRO A 1 121 ? -4.912 6.402 -12.340 1.00 88.56 121 PRO A C 1
ATOM 1002 O O . PRO A 1 121 ? -5.702 7.308 -12.587 1.00 88.56 121 PRO A O 1
ATOM 1005 N N . PHE A 1 122 ? -4.324 6.289 -11.145 1.00 88.12 122 PHE A N 1
ATOM 1006 C CA . PHE A 1 122 ? -4.644 7.136 -9.988 1.00 88.12 122 PHE A CA 1
ATOM 1007 C C . PHE A 1 122 ? -3.525 8.106 -9.577 1.00 88.12 122 PHE A C 1
ATOM 1009 O O . PHE A 1 122 ? -3.724 8.866 -8.633 1.00 88.12 122 PHE A O 1
ATOM 1016 N N . VAL A 1 123 ? -2.377 8.086 -10.260 1.00 89.38 123 VAL A N 1
ATOM 1017 C CA . VAL A 1 123 ? -1.302 9.087 -10.128 1.00 89.38 123 VAL A CA 1
ATOM 1018 C C . VAL A 1 123 ? -0.906 9.591 -11.508 1.00 89.38 123 VAL A C 1
ATOM 1020 O O . VAL A 1 123 ? -1.143 8.920 -12.513 1.00 89.38 123 VAL A O 1
ATOM 1023 N N . ASP A 1 124 ? -0.310 10.777 -11.559 1.00 92.19 124 ASP A N 1
ATOM 1024 C CA . ASP A 1 124 ? 0.260 11.298 -12.796 1.00 92.19 124 ASP A CA 1
ATOM 1025 C C . ASP A 1 124 ? 1.632 10.667 -13.102 1.00 92.19 124 ASP A C 1
ATOM 1027 O O . ASP A 1 124 ? 2.239 9.962 -12.289 1.00 92.19 124 ASP A O 1
ATOM 1031 N N . ALA A 1 125 ? 2.127 10.913 -14.316 1.00 92.00 125 ALA A N 1
ATOM 1032 C CA . ALA A 1 125 ? 3.416 10.389 -14.755 1.00 92.00 125 ALA A CA 1
ATOM 1033 C C . ALA A 1 125 ? 4.581 10.892 -13.882 1.00 92.00 125 ALA A C 1
ATOM 1035 O O . ALA A 1 125 ? 5.486 10.121 -13.574 1.00 92.00 125 ALA A O 1
ATOM 1036 N N . PHE A 1 126 ? 4.546 12.150 -13.435 1.00 92.88 126 PHE A N 1
ATOM 1037 C CA . PHE A 1 126 ? 5.624 12.743 -12.639 1.00 92.88 126 PHE A CA 1
ATOM 1038 C C . PHE A 1 126 ? 5.700 12.160 -11.222 1.00 92.88 126 PHE A C 1
ATOM 1040 O O . PHE A 1 126 ? 6.788 11.864 -10.729 1.00 92.88 126 PHE A O 1
ATOM 1047 N N . GLN A 1 127 ? 4.560 11.951 -10.560 1.00 90.62 127 GLN A N 1
ATOM 1048 C CA . GLN A 1 127 ? 4.501 11.277 -9.262 1.00 90.62 127 GLN A CA 1
ATOM 1049 C C . GLN A 1 127 ? 4.915 9.818 -9.386 1.00 90.62 127 GLN A C 1
ATOM 1051 O O . GLN A 1 127 ? 5.590 9.309 -8.493 1.00 90.62 127 GLN A O 1
ATOM 1056 N N . LEU A 1 128 ? 4.546 9.147 -10.480 1.00 93.12 128 LEU A N 1
ATOM 1057 C CA . LEU A 1 128 ? 4.981 7.779 -10.730 1.00 93.12 128 LEU A CA 1
ATOM 1058 C C . LEU A 1 128 ? 6.502 7.705 -10.905 1.00 93.12 128 LEU A C 1
ATOM 1060 O O . LEU A 1 128 ? 7.133 6.872 -10.265 1.00 93.12 128 LEU A O 1
ATOM 1064 N N . GLU A 1 129 ? 7.096 8.587 -11.709 1.00 93.19 129 GLU A N 1
ATOM 1065 C CA . GLU A 1 129 ? 8.550 8.668 -11.889 1.00 93.19 129 GLU A CA 1
ATOM 1066 C C . GLU A 1 129 ? 9.265 8.919 -10.559 1.00 93.19 129 GLU A C 1
ATOM 1068 O O . GLU A 1 129 ? 10.174 8.175 -10.197 1.00 93.19 129 GLU A O 1
ATOM 1073 N N . ARG A 1 130 ? 8.794 9.893 -9.775 1.00 92.00 130 ARG A N 1
ATOM 1074 C CA . ARG A 1 130 ? 9.333 10.155 -8.437 1.00 92.00 130 ARG A CA 1
ATOM 1075 C C . ARG A 1 130 ? 9.227 8.933 -7.526 1.00 92.00 130 ARG A C 1
ATOM 1077 O O . ARG A 1 130 ? 10.196 8.586 -6.865 1.00 92.00 130 ARG A O 1
ATOM 1084 N N . SER A 1 131 ? 8.079 8.258 -7.532 1.00 91.06 131 SER A N 1
ATOM 1085 C CA . SER A 1 131 ? 7.858 7.051 -6.725 1.00 91.06 131 SER A CA 1
ATOM 1086 C C . SER A 1 131 ? 8.779 5.901 -7.136 1.00 91.06 131 SER A C 1
ATOM 1088 O O . SER A 1 131 ? 9.166 5.101 -6.292 1.00 91.06 131 SER A O 1
ATOM 1090 N N . ILE A 1 132 ? 9.125 5.804 -8.424 1.00 90.81 132 ILE A N 1
ATOM 1091 C CA . ILE A 1 132 ? 10.092 4.824 -8.935 1.00 90.81 132 ILE A CA 1
ATOM 1092 C C . ILE A 1 132 ? 11.497 5.163 -8.442 1.00 90.81 132 ILE A C 1
ATOM 1094 O O . ILE A 1 132 ? 12.194 4.268 -7.980 1.00 90.81 132 ILE A O 1
ATOM 1098 N N . VAL A 1 133 ? 11.897 6.435 -8.515 1.00 92.62 133 VAL A N 1
ATOM 1099 C CA . VAL A 1 133 ? 13.210 6.895 -8.037 1.00 92.62 133 VAL A CA 1
ATOM 1100 C C . VAL A 1 133 ? 13.352 6.691 -6.529 1.00 92.62 133 VAL A C 1
ATOM 1102 O O . VAL A 1 133 ? 14.390 6.220 -6.088 1.00 92.62 133 VAL A O 1
ATOM 1105 N N . ASP A 1 134 ? 12.311 6.983 -5.749 1.00 89.56 134 ASP A N 1
ATOM 1106 C CA . ASP A 1 134 ? 12.317 6.786 -4.293 1.00 89.56 134 ASP A CA 1
ATOM 1107 C C . ASP A 1 134 ? 12.355 5.293 -3.895 1.00 89.56 134 ASP A C 1
ATOM 1109 O O . ASP A 1 134 ? 12.742 4.956 -2.776 1.00 89.56 134 ASP A O 1
ATOM 1113 N N . ALA A 1 135 ? 11.922 4.396 -4.788 1.00 85.00 135 ALA A N 1
ATOM 1114 C CA . ALA A 1 135 ? 11.904 2.949 -4.571 1.00 85.00 135 ALA A CA 1
ATOM 1115 C C . ALA A 1 135 ? 13.163 2.216 -5.074 1.00 85.00 135 ALA A C 1
ATOM 1117 O O . ALA A 1 135 ? 13.320 1.034 -4.752 1.00 85.00 135 ALA A O 1
ATOM 1118 N N . ALA A 1 136 ? 13.990 2.876 -5.891 1.00 74.25 136 ALA A N 1
ATOM 1119 C CA . ALA A 1 136 ? 15.220 2.338 -6.477 1.00 74.25 136 ALA A CA 1
ATOM 1120 C C . ALA A 1 136 ? 16.412 2.461 -5.516 1.00 74.25 136 ALA A C 1
ATOM 1122 O O . ALA A 1 136 ? 17.215 1.501 -5.480 1.00 74.25 136 ALA A O 1
#

Radius of gyration: 17.92 Å; chains: 1; bounding box: 50×27×48 Å

InterPro domains:
  IPR000717 Proteasome component (PCI) domain [PF01399] (79-135)
  IPR000717 Proteasome component (PCI) domain [PS50250] (1-136)
  IPR027512 Eukaryotic translation initiation factor 3 subunit A [PTHR14005] (1-136)
  IPR054711 eIF3a, PCI domain, TPR-like region [PF22591] (6-62)

Organism: Culex pipiens (NCBI:txid7175)

Sequence (136 aa):
RLLDMDGIIVEKHRRLATLLGLQSPPTRQSLINDMVRFNLLQYVVPEVKELYNWLEVDFHPRKLCGRVTKVLNWVRDQAEKESDLQQYVPHLQNNTILRLLQQVAQIYQSIEFSRLASLVPFVDAFQLERSIVDAA

Foldseek 3Di:
DPPVVVVVVLVVQQVVCVVVVHPHRDDPVNVLVVCVVVVVLVVDDPLCSCVCCLQPPDQDLQCNQVSVVSSLVVLVVCCVPCVVSPVCSVVSLLSSLLSSCVSCVVPDPDDDLVVSQVSHPPDDSVVSVVSVVVND

Secondary structure (DSSP, 8-state):
--TTHHHHHHHHHHHHHHHTT-SS---HHHHHHHHHHTTGGGTS-HHHHHHHIIIII---HHHHHHHHHHHHHHHHHTTTT-GGGGGGHHHHHHHHHHHHHHHHHHH-S---HHHHHHH-TTS-HHHHHHHHHHH-

pLDDT: mean 90.74, std 7.62, range [47.28, 95.69]